Protein AF-A0A0J7KJ47-F1 (afdb_monomer_lite)

Sequence (83 aa):
MSNGVFVFLFLILLSRPPTYHYMLATRDGNSVENETRCYDELGCLNITRSWYHLIHRPLNVFPLPRDVINTRFILYTNQNPLD

Radius of gyration: 20.9 Å; chains: 1; bounding box: 46×30×63 Å

pLDDT: mean 74.03, std 18.66, range [43.22, 96.56]

Organism: Lasius niger (NCBI:txid67767)

InterPro domains:
  IPR002331 Pancreatic lipase [PR00823] (36-53)
  IPR002331 Pancreatic lipase [PR00823] (53-64)
  IPR002331 Pancreatic lipase [PR00823] (73-83)
  IPR029058 Alpha/Beta hydrolase fold [G3DSA:3.40.50.1820] (35-83)

Secondary structure (DSSP, 8-state):
--HHHHHHHHHHHHTS-GGGGGS----------S-EEE-GGG-EEE--GGG-BTTTB----PPPPHHHH-------BTTBS--

Foldseek 3Di:
DPPVVVVVVVVVVVPPPPVVVVVPPDPPPDPPAFDWDAQPPVGIDTQHCVVDDVPPHVDRDDDDHCVVVVDDDDDADPVRNDD

Structure (mmCIF, N/CA/C/O backbone):
data_AF-A0A0J7KJ47-F1
#
_entry.id   AF-A0A0J7KJ47-F1
#
loop_
_atom_site.group_PDB
_atom_site.id
_atom_site.type_symbol
_atom_site.label_atom_id
_atom_site.label_alt_id
_atom_site.label_comp_id
_atom_site.label_asym_id
_atom_site.label_entity_id
_atom_site.label_seq_id
_atom_site.pdbx_PDB_ins_code
_atom_site.Cartn_x
_atom_site.Cartn_y
_atom_site.Cartn_z
_atom_site.occupancy
_atom_site.B_iso_or_equiv
_atom_site.auth_seq_id
_atom_site.auth_comp_id
_atom_site.auth_asym_id
_atom_site.auth_atom_id
_atom_site.pdbx_PDB_model_num
ATOM 1 N N . MET A 1 1 ? -28.957 -20.166 -37.724 1.00 50.81 1 MET A N 1
ATOM 2 C CA . MET A 1 1 ? -28.219 -20.553 -36.495 1.00 50.81 1 MET A CA 1
ATOM 3 C C . MET A 1 1 ? -26.914 -19.758 -36.280 1.00 50.81 1 MET A C 1
ATOM 5 O O . MET A 1 1 ? -26.055 -20.230 -35.554 1.00 50.81 1 MET A O 1
ATOM 9 N N . SER A 1 2 ? -26.754 -18.540 -36.832 1.00 56.75 2 SER A N 1
ATOM 10 C CA . SER A 1 2 ? -25.477 -17.788 -36.752 1.00 56.75 2 SER A CA 1
ATOM 11 C C . SER A 1 2 ? -25.461 -16.651 -35.720 1.00 56.75 2 SER A C 1
ATOM 13 O O . SER A 1 2 ? -24.396 -16.264 -35.256 1.00 56.75 2 SER A O 1
ATOM 15 N N . ASN A 1 3 ? -26.629 -16.127 -35.330 1.00 52.47 3 ASN A N 1
ATOM 16 C CA . ASN A 1 3 ? -26.702 -14.930 -34.479 1.00 52.47 3 ASN A CA 1
ATOM 17 C C . ASN A 1 3 ? -26.701 -15.258 -32.977 1.00 52.47 3 ASN A C 1
ATOM 19 O O . ASN A 1 3 ? -26.188 -14.483 -32.181 1.00 52.47 3 ASN A O 1
ATOM 23 N N . GLY A 1 4 ? -27.220 -16.426 -32.580 1.00 52.97 4 GLY A N 1
ATOM 24 C CA . GLY A 1 4 ? -27.283 -16.829 -31.168 1.00 52.97 4 GLY A CA 1
ATOM 25 C C . GLY A 1 4 ? -25.923 -17.204 -30.575 1.00 52.97 4 GLY A C 1
ATOM 26 O O . GLY A 1 4 ? -25.636 -16.852 -29.437 1.00 52.97 4 GLY A O 1
ATOM 27 N N . VAL A 1 5 ? -25.057 -17.854 -31.362 1.00 58.53 5 VAL A N 1
ATOM 28 C CA . VAL A 1 5 ? -23.706 -18.258 -30.923 1.00 58.53 5 VAL A CA 1
ATOM 29 C C . VAL A 1 5 ? -22.809 -17.034 -30.725 1.00 58.53 5 VAL A C 1
ATOM 31 O O . VAL A 1 5 ? -22.042 -16.979 -29.768 1.00 58.53 5 VAL A O 1
ATOM 34 N N . PHE A 1 6 ? -22.955 -16.023 -31.587 1.00 55.69 6 PHE A N 1
ATOM 35 C CA . PHE A 1 6 ? -22.173 -14.788 -31.518 1.00 55.69 6 PHE A CA 1
ATOM 36 C C . PHE A 1 6 ? -22.509 -13.963 -30.268 1.00 55.69 6 PHE A C 1
ATOM 38 O O . PHE A 1 6 ? -21.610 -13.490 -29.577 1.00 55.69 6 PHE A O 1
ATOM 45 N N . VAL A 1 7 ? -23.799 -13.860 -29.928 1.00 58.62 7 VAL A N 1
ATOM 46 C CA . VAL A 1 7 ? -24.266 -13.166 -28.716 1.00 58.62 7 VAL A CA 1
ATOM 47 C C . VAL A 1 7 ? -23.817 -13.903 -27.450 1.00 58.62 7 VAL A C 1
ATOM 49 O O . VAL A 1 7 ? -23.375 -13.268 -26.494 1.00 58.62 7 VAL A O 1
ATOM 52 N N . PHE A 1 8 ? -23.851 -15.240 -27.455 1.00 57.81 8 PHE A N 1
ATOM 53 C CA . PHE A 1 8 ? -23.378 -16.047 -26.327 1.00 57.81 8 PHE A CA 1
ATOM 54 C C . PHE A 1 8 ? -21.872 -15.880 -26.083 1.00 57.81 8 PHE A C 1
ATOM 56 O O . PHE A 1 8 ? -21.446 -15.711 -24.943 1.00 57.81 8 PHE A O 1
ATOM 63 N N . LEU A 1 9 ? -21.064 -15.865 -27.149 1.00 59.00 9 LEU A N 1
ATOM 64 C CA . LEU A 1 9 ? -19.618 -15.664 -27.045 1.00 59.00 9 LEU A CA 1
ATOM 65 C C . LEU A 1 9 ? -19.274 -14.262 -26.507 1.00 59.00 9 LEU A C 1
ATOM 67 O O . LEU A 1 9 ? -18.368 -14.116 -25.688 1.00 59.00 9 LEU A O 1
ATOM 71 N N . PHE A 1 10 ? -20.032 -13.243 -26.920 1.00 59.16 10 PHE A N 1
ATOM 72 C CA . PHE A 1 10 ? -19.855 -11.858 -26.475 1.00 59.16 10 PHE A CA 1
ATOM 73 C C . PHE A 1 10 ? -20.204 -11.674 -24.988 1.00 59.16 10 PHE A C 1
ATOM 75 O O . PHE A 1 10 ? -19.472 -11.015 -24.250 1.00 59.16 10 PHE A O 1
ATOM 82 N N . LEU A 1 11 ? -21.266 -12.331 -24.511 1.00 58.72 11 LEU A N 1
ATOM 83 C CA . LEU A 1 11 ? -21.645 -12.328 -23.094 1.00 58.72 11 LEU A CA 1
ATOM 84 C C . LEU A 1 11 ? -20.629 -13.069 -22.211 1.00 58.72 11 LEU A C 1
ATOM 86 O O . LEU A 1 11 ? -20.374 -12.638 -21.088 1.00 58.72 11 LEU A O 1
ATOM 90 N N . ILE A 1 12 ? -19.988 -14.133 -22.709 1.00 62.28 12 ILE A N 1
ATOM 91 C CA . ILE A 1 12 ? -18.927 -14.848 -21.974 1.00 62.28 12 ILE A CA 1
ATOM 92 C C . ILE A 1 12 ? -17.665 -13.980 -21.825 1.00 62.28 12 ILE A C 1
ATOM 94 O O . ILE A 1 12 ? -16.976 -14.069 -20.811 1.00 62.28 12 ILE A O 1
ATOM 98 N N . LEU A 1 13 ? -17.360 -13.115 -22.797 1.00 59.31 13 LEU A N 1
ATOM 99 C CA . LEU A 1 13 ? -16.227 -12.186 -22.704 1.00 59.31 13 LEU A CA 1
ATOM 100 C C . LEU A 1 13 ? -16.496 -11.021 -21.739 1.00 59.31 13 LEU A C 1
ATOM 102 O O . LEU A 1 13 ? -15.581 -10.615 -21.028 1.00 59.31 13 LEU A O 1
ATOM 106 N N . LEU A 1 14 ? -17.737 -10.528 -21.666 1.00 59.31 14 LEU A N 1
ATOM 107 C CA . LEU A 1 14 ? -18.128 -9.430 -20.768 1.00 59.31 14 LEU A CA 1
ATOM 108 C C . LEU A 1 14 ? -18.446 -9.867 -19.328 1.00 59.31 14 LEU A C 1
ATOM 110 O O . LEU A 1 14 ? -18.476 -9.032 -18.431 1.00 59.31 14 LEU A O 1
ATOM 114 N N . SER A 1 15 ? -18.679 -11.161 -19.094 1.00 54.09 15 SER A N 1
ATOM 115 C CA . SER A 1 15 ? -18.920 -11.734 -17.757 1.00 54.09 15 SER A CA 1
ATOM 116 C C . SER A 1 15 ? -17.660 -12.286 -17.091 1.00 54.09 15 SER A C 1
ATOM 118 O O . SER A 1 15 ? -17.726 -12.787 -15.967 1.00 54.09 15 SER A O 1
ATOM 120 N N . ARG A 1 16 ? -16.495 -12.194 -17.747 1.00 56.62 16 ARG A N 1
ATOM 121 C CA . ARG A 1 16 ? -15.234 -12.529 -17.088 1.00 56.62 16 ARG A CA 1
ATOM 122 C C . ARG A 1 16 ? -14.939 -11.468 -16.027 1.00 56.62 16 ARG A C 1
ATOM 124 O O . ARG A 1 16 ? -14.816 -10.295 -16.375 1.00 56.62 16 ARG A O 1
ATOM 131 N N . PRO A 1 17 ? -14.816 -11.856 -14.747 1.00 53.44 17 PRO A N 1
ATOM 132 C CA . PRO A 1 17 ? -14.479 -10.918 -13.691 1.00 53.44 17 PRO A CA 1
ATOM 133 C C . PRO A 1 17 ? -13.153 -10.212 -14.022 1.00 53.44 17 PRO A C 1
ATOM 135 O O . PRO A 1 17 ? -12.265 -10.830 -14.625 1.00 53.44 17 PRO A O 1
ATOM 138 N N . PRO A 1 18 ? -12.973 -8.945 -13.598 1.00 54.47 18 PRO A N 1
ATOM 139 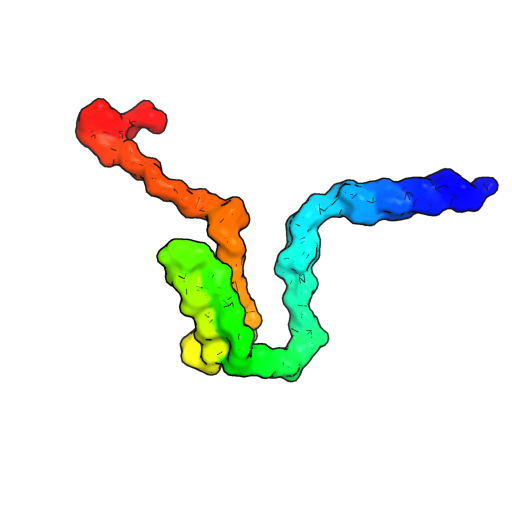C CA . PRO A 1 18 ? -11.756 -8.157 -13.840 1.00 54.47 18 PRO A CA 1
ATOM 140 C C . PRO A 1 18 ? -10.496 -8.779 -13.212 1.00 54.47 18 PRO A C 1
ATOM 142 O O . PRO A 1 18 ? -9.389 -8.268 -13.369 1.00 54.47 18 PRO A O 1
ATOM 145 N N . THR A 1 19 ? -10.642 -9.920 -12.540 1.00 48.88 19 THR A N 1
ATOM 146 C CA . THR A 1 19 ? -9.571 -10.671 -11.912 1.00 48.88 19 THR A CA 1
ATOM 147 C C . THR A 1 19 ? -8.617 -11.347 -12.898 1.00 48.88 19 THR A C 1
ATOM 149 O O . THR A 1 19 ? -7.460 -11.594 -12.582 1.00 48.88 19 THR A O 1
ATOM 152 N N . TYR A 1 20 ? -9.031 -11.633 -14.130 1.00 48.16 20 TYR A N 1
ATOM 153 C CA . TYR A 1 20 ? -8.107 -12.263 -15.084 1.00 48.16 20 TYR A CA 1
ATOM 154 C C . TYR A 1 20 ? -7.129 -11.278 -15.733 1.00 48.16 20 TYR A C 1
ATOM 156 O O . TYR A 1 20 ? -6.116 -11.705 -16.285 1.00 48.16 20 TYR A O 1
ATOM 164 N N . HIS A 1 21 ? -7.375 -9.968 -15.629 1.00 48.53 21 HIS A N 1
ATOM 165 C CA . HIS A 1 21 ? -6.499 -8.962 -16.230 1.00 48.53 21 HIS A CA 1
ATOM 166 C C . HIS A 1 21 ? -5.161 -8.817 -15.483 1.00 48.53 21 HIS A C 1
ATOM 168 O O . HIS A 1 21 ? -4.168 -8.407 -16.078 1.00 48.53 21 HIS A O 1
ATOM 174 N N . TYR A 1 22 ? -5.089 -9.202 -14.203 1.00 48.69 22 TYR A N 1
ATOM 175 C CA . TYR A 1 22 ? -3.837 -9.158 -13.437 1.00 48.69 22 TYR A CA 1
ATOM 176 C C . TYR A 1 22 ? -2.944 -10.400 -13.620 1.00 48.69 22 TYR A C 1
ATOM 178 O O . TYR A 1 22 ? -1.809 -10.395 -13.154 1.00 48.69 22 TYR A O 1
ATOM 186 N N . MET A 1 23 ? -3.420 -11.466 -14.281 1.00 43.69 23 MET A N 1
ATOM 187 C CA . MET A 1 23 ? -2.660 -12.720 -14.453 1.00 43.69 23 MET A CA 1
ATOM 188 C C . MET A 1 23 ? -1.941 -12.859 -15.801 1.00 43.69 23 MET A C 1
ATOM 190 O O . MET A 1 23 ? -1.180 -13.806 -15.981 1.00 43.69 23 MET A O 1
ATOM 194 N N . LEU A 1 24 ? -2.104 -11.919 -16.735 1.00 46.31 24 LEU A N 1
ATOM 195 C CA . LEU A 1 24 ? -1.280 -11.864 -17.949 1.00 46.31 24 LEU A CA 1
ATOM 196 C C . LEU A 1 24 ? -0.009 -11.042 -17.689 1.00 46.31 24 LEU A C 1
ATOM 198 O O . LEU A 1 24 ? 0.257 -10.045 -18.353 1.00 46.31 24 LEU A O 1
ATOM 202 N N . ALA A 1 25 ? 0.784 -11.470 -16.704 1.00 46.53 25 ALA A N 1
ATOM 203 C CA . ALA A 1 25 ? 2.173 -11.048 -16.607 1.00 46.53 25 ALA A CA 1
ATOM 204 C C . ALA A 1 25 ? 2.947 -11.769 -17.721 1.00 46.53 25 ALA A C 1
ATOM 206 O O . ALA A 1 25 ? 3.162 -12.980 -17.683 1.00 46.53 25 ALA A O 1
ATOM 207 N N . THR A 1 26 ? 3.251 -10.999 -18.759 1.00 44.41 26 THR A N 1
ATOM 208 C CA . THR A 1 26 ? 4.153 -11.265 -19.881 1.00 44.41 26 THR A CA 1
ATOM 209 C C . THR A 1 26 ? 5.106 -12.448 -19.685 1.00 44.41 26 THR A C 1
ATOM 211 O O . THR A 1 26 ? 6.103 -12.365 -18.970 1.00 44.41 26 THR A O 1
ATOM 214 N N . ARG A 1 27 ? 4.873 -13.522 -20.449 1.00 47.06 27 ARG A N 1
ATOM 215 C CA . ARG A 1 27 ? 5.937 -14.421 -20.913 1.00 47.06 27 ARG A CA 1
ATOM 216 C C . ARG A 1 27 ? 6.675 -13.718 -22.058 1.00 47.06 27 ARG A C 1
ATOM 218 O O . ARG A 1 27 ? 6.625 -14.165 -23.196 1.00 47.06 27 ARG A O 1
ATOM 225 N N . ASP A 1 28 ? 7.291 -12.584 -21.756 1.00 43.22 28 ASP A N 1
ATOM 226 C CA . ASP A 1 28 ? 8.268 -11.946 -22.627 1.00 43.22 28 ASP A CA 1
ATOM 227 C C . ASP A 1 28 ? 9.493 -11.665 -21.766 1.00 43.22 28 ASP A C 1
ATOM 229 O O . ASP A 1 28 ? 9.406 -10.994 -20.739 1.00 43.22 28 ASP A O 1
ATOM 233 N N . GLY A 1 29 ? 10.616 -12.277 -22.131 1.00 47.44 29 GLY A N 1
ATOM 234 C CA . GLY A 1 29 ? 11.895 -12.168 -21.434 1.00 47.44 29 GLY A CA 1
ATOM 235 C C . GLY A 1 29 ? 12.560 -10.818 -21.681 1.00 47.44 29 GLY A C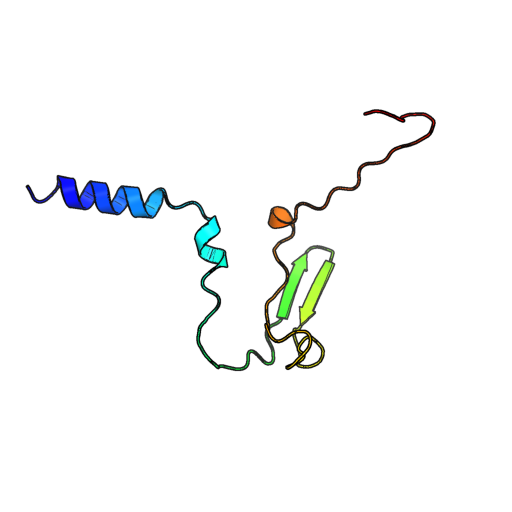 1
ATOM 236 O O . GLY A 1 29 ? 13.760 -10.771 -21.930 1.00 47.44 29 GLY A O 1
ATOM 237 N N . ASN A 1 30 ? 11.786 -9.736 -21.653 1.00 43.81 30 ASN A N 1
ATOM 238 C CA . ASN A 1 30 ? 12.293 -8.387 -21.767 1.00 43.81 30 ASN A CA 1
ATOM 239 C C . ASN A 1 30 ? 12.466 -7.837 -20.352 1.00 43.81 30 ASN A C 1
ATOM 241 O O . ASN A 1 30 ? 11.504 -7.657 -19.605 1.00 43.81 30 ASN A O 1
ATOM 245 N N . SER A 1 31 ? 13.717 -7.645 -19.952 1.00 49.62 31 SER A N 1
ATOM 246 C CA . SER A 1 31 ? 14.082 -7.047 -18.678 1.00 49.62 31 SER A CA 1
ATOM 247 C C . SER A 1 31 ? 13.475 -5.647 -18.585 1.00 49.62 31 SER A C 1
ATOM 249 O O . SER A 1 31 ? 14.016 -4.691 -19.141 1.00 49.62 31 SER A O 1
ATOM 251 N N . VAL A 1 32 ? 12.343 -5.533 -17.885 1.00 55.12 32 VAL A N 1
ATOM 252 C CA . VAL A 1 32 ? 11.753 -4.264 -17.452 1.00 55.12 32 VAL A CA 1
ATOM 253 C C . VAL A 1 32 ? 12.735 -3.624 -16.477 1.00 55.12 32 VAL A C 1
ATOM 255 O O . VAL A 1 32 ? 12.663 -3.839 -15.270 1.00 55.12 32 VAL A O 1
ATOM 258 N N . GLU A 1 33 ? 13.735 -2.929 -17.009 1.00 54.88 33 GLU A N 1
ATOM 259 C CA . GLU A 1 33 ? 14.816 -2.383 -16.192 1.00 54.88 33 GLU A CA 1
ATOM 260 C C . GLU A 1 33 ? 14.528 -0.996 -15.637 1.00 54.88 33 GLU A C 1
ATOM 262 O O . GLU A 1 33 ? 15.288 -0.555 -14.788 1.00 54.88 33 GLU A O 1
ATOM 267 N N . ASN A 1 34 ? 13.443 -0.322 -16.033 1.00 62.91 34 ASN A N 1
ATOM 268 C CA . ASN A 1 34 ? 13.154 1.040 -15.568 1.00 62.91 34 ASN A CA 1
ATOM 269 C C . ASN A 1 34 ? 11.653 1.389 -15.579 1.00 62.91 34 ASN A C 1
ATOM 271 O O . ASN A 1 34 ? 11.279 2.493 -15.974 1.00 62.91 34 ASN A O 1
ATOM 275 N N . GLU A 1 35 ? 10.763 0.473 -15.190 1.00 77.06 35 GLU A N 1
ATOM 276 C CA . GLU A 1 35 ? 9.357 0.850 -14.983 1.00 77.06 35 GLU A CA 1
ATOM 277 C C . GLU A 1 35 ? 9.201 1.460 -13.580 1.00 77.06 35 GLU A C 1
ATOM 279 O O . GLU A 1 35 ? 9.695 0.934 -12.579 1.00 77.06 35 GLU A O 1
ATOM 284 N N . THR A 1 36 ? 8.545 2.617 -13.508 1.00 87.88 36 THR A N 1
ATOM 285 C CA . THR A 1 36 ? 8.215 3.288 -12.249 1.00 87.88 36 THR A CA 1
ATOM 286 C C . THR A 1 36 ? 6.705 3.385 -12.138 1.00 87.88 36 THR A C 1
ATOM 288 O O . THR A 1 36 ? 6.043 3.855 -13.062 1.00 87.88 36 THR A O 1
ATOM 291 N N . ARG A 1 37 ? 6.159 2.959 -10.998 1.00 88.88 37 ARG A N 1
ATOM 292 C CA . ARG A 1 37 ? 4.723 3.012 -10.716 1.00 88.88 37 ARG A CA 1
ATOM 293 C C . ARG A 1 37 ? 4.463 3.816 -9.454 1.00 88.88 37 ARG A C 1
ATOM 295 O O . ARG A 1 37 ? 5.096 3.571 -8.431 1.00 88.88 37 ARG A O 1
ATOM 302 N N . CYS A 1 38 ? 3.525 4.750 -9.530 1.00 91.12 38 CYS A N 1
ATOM 303 C CA . CYS A 1 38 ? 3.139 5.606 -8.414 1.00 91.12 38 CYS A CA 1
ATOM 304 C C . CYS A 1 38 ? 1.838 5.129 -7.769 1.00 91.12 38 CYS A C 1
ATOM 306 O O . CYS A 1 38 ? 0.915 4.711 -8.463 1.00 91.12 38 CYS A O 1
ATOM 308 N N . TYR A 1 39 ? 1.790 5.199 -6.442 1.00 92.56 39 TYR A N 1
ATOM 309 C CA . TYR A 1 39 ? 0.663 4.811 -5.603 1.00 92.56 39 TYR A CA 1
ATOM 310 C C . TYR A 1 39 ? 0.247 6.010 -4.760 1.00 92.56 39 TYR A C 1
ATOM 312 O O . TYR A 1 39 ? 0.510 6.019 -3.563 1.00 92.56 39 TYR A O 1
ATOM 320 N N . ASP A 1 40 ? -0.381 7.020 -5.356 1.00 90.75 40 ASP A N 1
ATOM 321 C CA . ASP A 1 40 ? -0.914 8.206 -4.666 1.00 90.75 40 ASP A CA 1
ATOM 322 C C . ASP A 1 40 ? 0.005 8.704 -3.523 1.00 90.75 40 ASP A C 1
ATOM 324 O O . ASP A 1 40 ? 1.190 8.971 -3.724 1.00 90.75 40 ASP A O 1
ATOM 328 N N . GLU A 1 41 ? -0.509 8.727 -2.293 1.00 93.06 41 GLU A N 1
ATOM 329 C CA . GLU A 1 41 ? 0.174 9.181 -1.077 1.00 93.06 41 G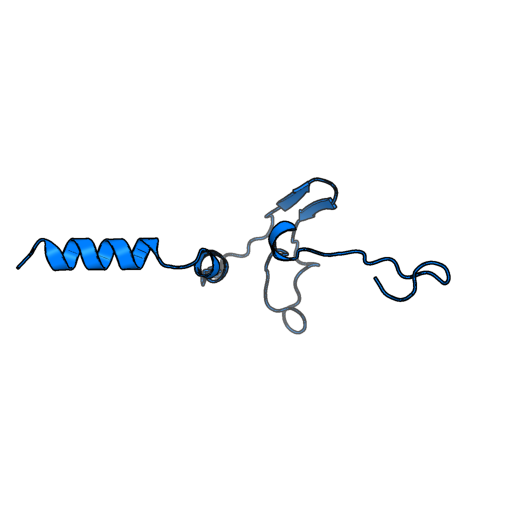LU A CA 1
ATOM 330 C C . GLU A 1 41 ? 1.374 8.317 -0.634 1.00 93.06 41 GLU A C 1
ATOM 332 O O . GLU A 1 41 ? 2.152 8.748 0.210 1.00 93.06 41 GLU A O 1
ATOM 337 N N . LEU A 1 42 ? 1.550 7.100 -1.170 1.00 92.44 42 LEU A N 1
ATOM 338 C CA . LEU A 1 42 ? 2.720 6.248 -0.868 1.00 92.44 42 LEU A CA 1
ATOM 339 C C . LEU A 1 42 ? 3.916 6.562 -1.771 1.00 92.44 42 LEU A C 1
ATOM 341 O O . LEU A 1 42 ? 5.005 6.034 -1.549 1.00 92.44 42 LEU A O 1
ATOM 345 N N . GLY A 1 43 ? 3.724 7.403 -2.788 1.00 93.44 43 GLY A N 1
ATOM 346 C CA . GLY A 1 43 ? 4.769 7.765 -3.731 1.00 93.44 43 GLY A CA 1
ATOM 347 C C . GLY A 1 43 ? 5.018 6.698 -4.794 1.00 93.44 43 GLY A C 1
ATOM 348 O O . GLY A 1 43 ? 4.163 5.861 -5.092 1.00 93.44 43 GLY A O 1
ATOM 349 N N . CYS A 1 44 ? 6.190 6.774 -5.422 1.00 92.19 44 CYS A N 1
ATOM 350 C CA . CYS A 1 44 ? 6.533 5.972 -6.588 1.00 92.19 44 CYS A CA 1
ATOM 351 C C . CYS A 1 44 ? 7.581 4.916 -6.269 1.00 92.19 44 CYS A C 1
ATOM 353 O O . CYS A 1 44 ? 8.575 5.182 -5.595 1.00 92.19 44 CYS A O 1
ATOM 355 N N . LEU A 1 45 ? 7.371 3.721 -6.808 1.00 89.25 45 LEU A N 1
ATOM 356 C CA . LEU A 1 45 ? 8.292 2.609 -6.709 1.00 89.25 45 LEU A CA 1
ATOM 357 C C . LEU A 1 45 ? 8.899 2.346 -8.085 1.00 89.25 45 LEU A C 1
ATOM 359 O O . LEU A 1 45 ? 8.183 2.101 -9.056 1.00 89.25 45 LEU A O 1
ATOM 363 N N . ASN A 1 46 ? 10.226 2.411 -8.146 1.00 88.00 46 ASN A N 1
ATOM 364 C CA . ASN A 1 46 ? 11.010 2.031 -9.313 1.00 88.00 46 ASN A CA 1
ATOM 365 C C . ASN A 1 46 ? 11.606 0.645 -9.061 1.00 88.00 46 ASN A C 1
ATOM 367 O O . ASN A 1 46 ? 12.426 0.479 -8.150 1.00 88.00 46 ASN A O 1
ATOM 371 N N . ILE A 1 47 ? 11.177 -0.345 -9.844 1.00 82.38 47 ILE A N 1
ATOM 372 C CA . ILE A 1 47 ? 11.719 -1.694 -9.728 1.00 82.38 47 ILE A CA 1
ATOM 373 C C . ILE A 1 47 ? 13.021 -1.784 -10.518 1.00 82.38 47 ILE A C 1
ATOM 375 O O . ILE A 1 47 ? 13.051 -2.070 -11.710 1.00 82.38 47 ILE A O 1
ATOM 379 N N . THR A 1 48 ? 14.117 -1.582 -9.797 1.00 82.19 48 THR A N 1
ATOM 380 C CA . THR A 1 48 ? 15.474 -1.828 -10.282 1.00 82.19 48 THR A CA 1
ATOM 381 C C . THR A 1 48 ? 15.944 -3.240 -9.919 1.00 82.19 48 THR A C 1
ATOM 383 O O . THR A 1 48 ? 15.285 -3.974 -9.180 1.00 82.19 48 THR A O 1
ATOM 386 N N . ARG A 1 49 ? 17.143 -3.626 -10.375 1.00 78.88 49 ARG A N 1
ATOM 387 C CA . ARG A 1 49 ? 17.742 -4.937 -10.061 1.00 78.88 49 ARG A CA 1
ATOM 388 C C . ARG A 1 49 ? 17.860 -5.239 -8.559 1.00 78.88 49 ARG A C 1
ATOM 390 O O . ARG A 1 49 ? 17.906 -6.409 -8.206 1.00 78.88 49 ARG A O 1
ATOM 397 N N . SER A 1 50 ? 17.871 -4.242 -7.666 1.00 82.75 50 SER A N 1
ATOM 398 C CA . SER A 1 50 ? 17.874 -4.477 -6.208 1.00 82.75 50 SER A CA 1
ATOM 399 C C . SER A 1 50 ? 16.537 -5.018 -5.680 1.00 82.75 50 SER A C 1
ATOM 401 O O . SER A 1 50 ? 16.496 -5.692 -4.648 1.00 82.75 50 SER A O 1
ATOM 403 N N . TRP A 1 51 ? 15.446 -4.784 -6.414 1.00 85.12 51 TRP A N 1
ATOM 404 C CA . TRP A 1 51 ? 14.115 -5.351 -6.190 1.00 85.12 51 TRP A CA 1
ATOM 405 C C . TRP A 1 51 ? 13.922 -6.705 -6.884 1.00 85.12 51 TRP A C 1
ATOM 407 O O . 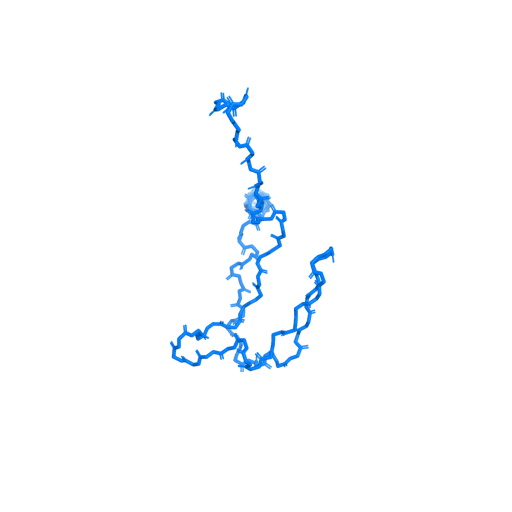TRP A 1 51 ? 12.841 -7.278 -6.822 1.00 85.12 51 TRP A O 1
ATOM 417 N N . TYR A 1 52 ? 14.985 -7.298 -7.427 1.00 83.50 52 TYR A N 1
ATOM 418 C CA . TYR A 1 52 ? 14.977 -8.626 -8.029 1.00 83.50 52 TYR A CA 1
ATOM 419 C C . TYR A 1 52 ? 16.083 -9.502 -7.434 1.00 83.50 52 TYR A C 1
ATOM 421 O O . TYR A 1 52 ? 17.144 -9.009 -7.067 1.00 83.50 52 TYR A O 1
ATOM 429 N N . HIS A 1 53 ? 15.850 -10.805 -7.291 1.00 83.88 53 HIS A N 1
ATOM 430 C CA . HIS A 1 53 ? 16.918 -11.734 -6.924 1.00 83.88 53 HIS A CA 1
ATOM 431 C C . HIS A 1 53 ? 16.676 -13.091 -7.580 1.00 83.88 53 HIS A C 1
ATOM 433 O O . HIS A 1 53 ? 15.727 -13.776 -7.220 1.00 83.88 53 HIS A O 1
ATOM 439 N N . LEU A 1 54 ? 17.590 -13.536 -8.450 1.00 84.31 54 LEU A N 1
ATOM 440 C CA . LEU A 1 54 ? 17.448 -14.772 -9.240 1.00 84.31 54 LEU A CA 1
ATOM 441 C C . LEU A 1 54 ? 17.020 -16.001 -8.417 1.00 84.31 54 LEU A C 1
ATOM 443 O O . LEU A 1 54 ? 16.208 -16.788 -8.877 1.00 84.31 54 LEU A O 1
ATOM 447 N N . ILE A 1 55 ? 17.559 -16.157 -7.203 1.00 89.62 55 ILE A N 1
ATOM 448 C CA . ILE A 1 55 ? 17.232 -17.283 -6.308 1.00 89.62 55 ILE A CA 1
ATOM 449 C C . ILE A 1 55 ? 16.051 -16.978 -5.361 1.00 89.62 55 ILE A C 1
ATOM 451 O O . ILE A 1 55 ? 15.085 -17.728 -5.328 1.00 89.62 55 ILE A O 1
ATOM 455 N N . HIS A 1 56 ? 16.103 -15.889 -4.585 1.00 90.00 56 HIS A N 1
ATOM 456 C CA . HIS A 1 56 ? 15.143 -15.635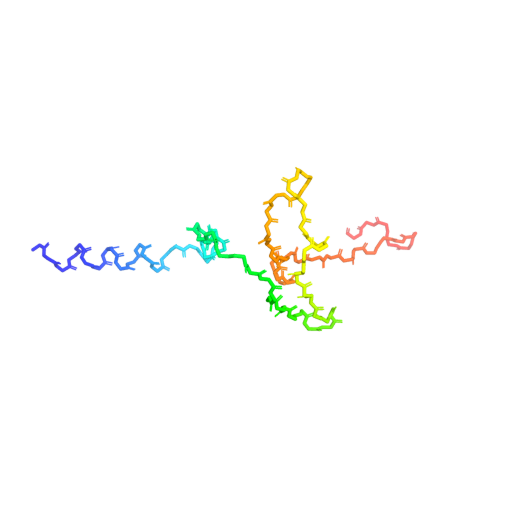 -3.497 1.00 90.00 56 HIS A CA 1
ATOM 457 C C . HIS A 1 56 ? 13.881 -14.857 -3.915 1.00 90.00 56 HIS A C 1
ATOM 459 O O . HIS A 1 56 ? 12.877 -14.890 -3.209 1.00 90.00 56 HIS A O 1
ATOM 465 N N . ARG A 1 57 ? 13.921 -14.136 -5.041 1.00 87.31 57 ARG A N 1
ATOM 466 C CA . ARG A 1 57 ? 12.806 -13.335 -5.574 1.00 87.31 57 ARG A CA 1
ATOM 467 C C . ARG A 1 57 ? 12.886 -13.305 -7.112 1.00 87.31 57 ARG A C 1
ATOM 469 O O . ARG A 1 57 ? 13.247 -12.275 -7.687 1.00 87.31 57 ARG A O 1
ATOM 476 N N . PRO A 1 58 ? 12.612 -14.450 -7.768 1.00 85.50 58 PRO A N 1
ATOM 477 C CA . PRO A 1 58 ? 12.843 -14.664 -9.200 1.00 85.50 58 PRO A CA 1
ATOM 478 C C . PRO A 1 58 ? 11.782 -14.032 -10.105 1.00 85.50 58 PRO A C 1
ATOM 480 O O . PRO A 1 58 ? 11.902 -14.113 -11.326 1.00 85.50 58 PRO A O 1
ATOM 483 N N . LEU A 1 59 ? 10.740 -13.431 -9.529 1.00 85.25 59 LEU A N 1
ATOM 484 C CA . LEU A 1 59 ? 9.654 -12.789 -10.257 1.00 85.25 59 LEU A CA 1
ATOM 485 C C . LEU A 1 59 ? 9.754 -11.278 -10.086 1.00 85.25 59 LEU A C 1
ATOM 487 O O . LEU A 1 59 ? 9.776 -10.776 -8.962 1.00 85.25 59 LEU A O 1
ATOM 491 N N . ASN A 1 60 ? 9.816 -10.575 -11.214 1.00 82.44 60 ASN A N 1
ATOM 492 C CA . ASN A 1 60 ? 9.895 -9.126 -11.255 1.00 82.44 60 ASN A CA 1
ATOM 493 C C . ASN A 1 60 ? 8.503 -8.521 -11.491 1.00 82.44 60 ASN A C 1
ATOM 495 O O . ASN A 1 60 ? 8.103 -8.320 -12.634 1.00 82.44 60 ASN A O 1
ATOM 499 N N . VAL A 1 61 ? 7.738 -8.305 -10.420 1.00 86.38 61 VAL A N 1
ATOM 500 C CA . VAL A 1 61 ? 6.352 -7.817 -10.496 1.00 86.38 61 VAL A CA 1
ATOM 501 C C . VAL A 1 61 ? 6.130 -6.627 -9.569 1.00 86.38 61 VAL A C 1
ATOM 503 O O . VAL A 1 61 ? 6.687 -6.567 -8.472 1.00 86.38 61 VAL A O 1
ATOM 506 N N . PHE A 1 62 ? 5.282 -5.691 -9.999 1.00 89.12 62 PHE A N 1
ATOM 507 C CA . PHE A 1 62 ? 4.854 -4.579 -9.155 1.00 89.12 62 PHE A CA 1
ATOM 508 C C . PHE A 1 62 ? 3.912 -5.029 -8.039 1.00 89.12 62 PHE A C 1
ATOM 510 O O . PHE A 1 62 ? 3.140 -5.972 -8.234 1.00 89.12 62 PHE A O 1
ATOM 517 N N . PRO A 1 63 ? 3.924 -4.324 -6.891 1.00 89.56 63 PRO A N 1
ATOM 518 C CA . PRO A 1 63 ? 2.862 -4.443 -5.904 1.00 89.56 63 PRO A CA 1
ATOM 519 C C . PRO A 1 63 ? 1.473 -4.255 -6.528 1.00 89.56 63 PRO A C 1
ATOM 521 O O . PRO A 1 63 ? 1.297 -3.576 -7.546 1.00 89.56 63 PRO A O 1
ATOM 524 N N . LEU A 1 64 ? 0.471 -4.867 -5.904 1.00 90.81 64 LEU A N 1
ATOM 525 C CA . LEU A 1 64 ? -0.913 -4.665 -6.311 1.00 90.81 64 LEU A CA 1
ATOM 526 C C . LEU A 1 64 ? -1.392 -3.253 -5.928 1.00 90.81 64 LEU A C 1
ATOM 528 O O . LEU A 1 64 ? -0.889 -2.675 -4.960 1.00 90.81 64 LEU A O 1
ATOM 532 N N . PRO A 1 65 ? -2.369 -2.697 -6.664 1.00 90.31 65 PRO A N 1
ATOM 533 C CA . PRO A 1 65 ? -3.019 -1.445 -6.303 1.00 90.31 65 PRO A CA 1
ATOM 534 C C . PRO A 1 65 ? -3.645 -1.473 -4.902 1.00 90.31 65 PRO A C 1
ATOM 536 O O . PRO A 1 65 ? -3.992 -2.524 -4.356 1.00 90.31 65 PRO A O 1
ATOM 539 N N . ARG A 1 66 ? -3.789 -0.289 -4.309 1.00 90.50 66 ARG A N 1
ATOM 540 C CA . ARG A 1 66 ? -4.172 -0.113 -2.903 1.00 90.50 66 ARG A CA 1
ATOM 541 C C . ARG A 1 66 ? -5.622 -0.520 -2.631 1.00 90.50 66 ARG A C 1
ATOM 543 O O . ARG A 1 66 ? -5.917 -1.091 -1.587 1.00 90.50 66 ARG A O 1
ATOM 550 N N . ASP A 1 67 ? -6.491 -0.260 -3.595 1.00 91.69 67 ASP A N 1
ATOM 551 C CA . ASP A 1 67 ? -7.886 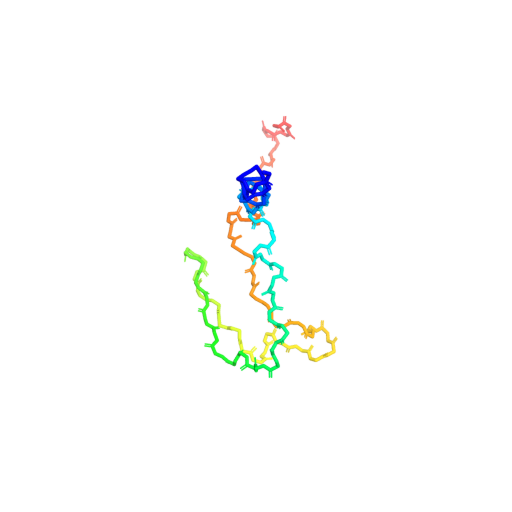-0.691 -3.669 1.00 91.69 67 ASP A CA 1
ATOM 552 C C . ASP A 1 67 ? -8.022 -2.219 -3.725 1.00 91.69 67 ASP A C 1
ATOM 554 O O . ASP A 1 67 ? -8.954 -2.773 -3.145 1.00 91.69 67 ASP A O 1
ATOM 558 N N . VAL A 1 68 ? -7.058 -2.906 -4.345 1.00 93.94 68 VAL A N 1
ATOM 559 C CA . VAL A 1 68 ? -7.027 -4.374 -4.417 1.00 93.94 68 VAL A CA 1
ATOM 560 C C . VAL A 1 68 ? -6.528 -4.988 -3.109 1.00 93.94 68 VAL A C 1
ATOM 562 O O . VAL A 1 68 ? -7.105 -5.963 -2.635 1.00 93.94 68 VAL A O 1
ATOM 565 N N . ILE A 1 69 ? -5.467 -4.433 -2.510 1.00 94.94 69 ILE A N 1
ATOM 566 C CA . ILE A 1 69 ? -4.930 -4.929 -1.229 1.00 94.94 69 ILE A CA 1
ATOM 567 C C . ILE A 1 69 ? -5.891 -4.609 -0.075 1.00 94.94 69 ILE A C 1
ATOM 569 O O . ILE A 1 69 ? -6.075 -5.440 0.812 1.00 94.94 69 ILE A O 1
ATOM 573 N N . ASN A 1 70 ? -6.510 -3.422 -0.095 1.00 94.56 70 ASN A N 1
ATOM 574 C CA . ASN A 1 70 ? -7.495 -2.963 0.886 1.00 94.56 70 ASN A CA 1
ATOM 575 C C . ASN A 1 70 ? -6.995 -3.120 2.338 1.00 94.56 70 ASN A C 1
ATOM 577 O O . ASN A 1 70 ? -7.669 -3.697 3.194 1.00 94.56 70 ASN A O 1
ATOM 581 N N . THR A 1 71 ? -5.782 -2.621 2.609 1.00 95.19 71 THR A N 1
ATOM 582 C CA . THR A 1 71 ? -5.197 -2.612 3.957 1.00 95.19 71 THR A CA 1
ATOM 583 C C . THR A 1 71 ? -6.079 -1.807 4.909 1.00 95.19 71 THR A C 1
ATOM 585 O O . THR A 1 71 ? -6.414 -0.657 4.626 1.00 95.19 71 THR A O 1
ATOM 588 N N . ARG A 1 72 ? -6.426 -2.394 6.059 1.00 95.94 72 ARG A N 1
ATOM 589 C CA . ARG A 1 72 ? -7.277 -1.771 7.081 1.00 95.94 72 ARG A CA 1
ATOM 590 C C . ARG A 1 72 ? -6.550 -1.684 8.412 1.00 95.94 72 ARG A C 1
ATOM 592 O O . ARG A 1 72 ? -5.898 -2.637 8.829 1.00 95.94 72 ARG A O 1
ATOM 599 N N . PHE A 1 73 ? -6.721 -0.556 9.087 1.00 94.56 73 PHE A N 1
ATOM 600 C CA . PHE A 1 73 ? -6.233 -0.334 10.443 1.00 94.56 73 PHE A CA 1
ATOM 601 C C . PHE A 1 73 ? -7.427 -0.407 11.392 1.00 94.56 73 PHE A C 1
ATOM 603 O O . PHE A 1 73 ? -8.197 0.544 11.496 1.00 94.56 73 PHE A O 1
ATOM 610 N N . ILE A 1 74 ? -7.613 -1.564 12.029 1.00 94.81 74 ILE A N 1
ATOM 611 C CA . ILE A 1 74 ? -8.689 -1.782 13.003 1.00 94.81 74 ILE A CA 1
ATOM 612 C C . ILE A 1 74 ? -8.114 -1.495 14.390 1.00 94.81 74 ILE A C 1
ATOM 614 O O . ILE A 1 74 ? -7.175 -2.163 14.825 1.00 94.81 74 ILE A O 1
ATOM 618 N N . LEU A 1 75 ? -8.637 -0.463 15.051 1.00 95.19 75 LEU A N 1
ATOM 619 C CA . LEU A 1 75 ? -8.150 -0.002 16.346 1.00 95.19 75 LEU A CA 1
ATOM 620 C C . LEU A 1 75 ? -8.940 -0.665 17.478 1.00 95.19 75 LEU A C 1
ATOM 622 O O . LEU A 1 75 ? -10.115 -0.367 17.659 1.00 95.19 75 LEU A O 1
ATOM 626 N N . TYR A 1 76 ? -8.258 -1.475 18.289 1.00 94.88 76 TYR A N 1
ATOM 627 C CA . TYR A 1 76 ? -8.794 -1.993 19.548 1.00 94.88 76 TYR A CA 1
ATOM 628 C C . TYR A 1 76 ? -8.158 -1.258 20.723 1.00 94.88 76 TYR A C 1
ATOM 630 O O . TYR A 1 76 ? -6.940 -1.072 20.772 1.00 94.88 76 TYR A O 1
ATOM 638 N N . THR A 1 77 ? -8.980 -0.838 21.681 1.00 96.56 77 THR A N 1
ATOM 639 C CA . THR A 1 77 ? -8.515 -0.169 22.904 1.00 96.56 77 THR A CA 1
ATOM 640 C C . THR A 1 77 ? -9.196 -0.770 24.125 1.00 96.56 77 THR A C 1
ATOM 642 O O . THR A 1 77 ? -10.216 -1.440 24.008 1.00 96.56 77 THR A O 1
ATOM 645 N N . ASN A 1 78 ? -8.698 -0.470 25.326 1.00 96.06 78 ASN A N 1
ATOM 646 C CA . ASN A 1 78 ? -9.380 -0.875 26.561 1.00 96.06 78 ASN A CA 1
ATOM 647 C C . ASN A 1 78 ? -10.808 -0.300 26.668 1.00 96.06 78 ASN A C 1
ATOM 649 O O . ASN A 1 78 ? -11.641 -0.867 27.365 1.00 96.06 78 ASN A O 1
ATOM 653 N N . GLN A 1 79 ? -11.083 0.826 25.998 1.00 94.44 79 GLN A N 1
ATOM 654 C CA . GLN A 1 79 ? -12.403 1.465 25.947 1.00 94.44 79 GLN A CA 1
ATOM 655 C C . GLN A 1 79 ? -13.295 0.890 24.837 1.00 94.44 79 GLN A C 1
ATOM 657 O O . GLN A 1 79 ? -14.510 1.036 24.908 1.00 94.44 79 GLN A O 1
ATOM 662 N N . ASN A 1 80 ? -12.700 0.239 23.833 1.00 89.75 80 ASN A N 1
ATOM 663 C CA . ASN A 1 80 ? -13.398 -0.404 22.725 1.00 89.75 80 ASN A CA 1
ATOM 664 C C . ASN A 1 80 ? -12.709 -1.734 22.355 1.00 89.75 80 ASN A C 1
ATOM 666 O O . ASN A 1 80 ? -11.893 -1.771 21.427 1.00 89.75 80 ASN A O 1
ATOM 670 N N . PRO A 1 81 ? -12.942 -2.803 23.139 1.00 87.12 81 PRO A N 1
ATOM 671 C CA . PRO A 1 81 ? -12.255 -4.077 22.954 1.00 87.12 81 PRO A CA 1
ATOM 672 C C . PRO A 1 81 ? -12.879 -4.975 21.875 1.00 87.12 81 PRO A C 1
ATOM 674 O O . PRO A 1 81 ? -12.215 -5.918 21.458 1.00 87.12 81 PRO A O 1
ATOM 677 N N . LEU A 1 82 ? -14.130 -4.732 21.462 1.00 81.75 82 LEU A N 1
ATOM 678 C CA . LEU A 1 82 ? -14.920 -5.641 20.617 1.00 81.75 82 LEU A CA 1
ATOM 679 C C . LEU A 1 82 ? -15.909 -4.890 19.703 1.00 81.75 82 LEU A C 1
ATOM 681 O O . LEU A 1 82 ? -17.103 -5.188 19.727 1.00 81.75 82 LEU A O 1
ATOM 685 N N . ASP A 1 83 ? -15.432 -3.921 18.921 1.00 57.12 83 ASP A N 1
ATOM 686 C CA . ASP A 1 83 ? -16.150 -3.596 17.673 1.00 57.12 83 ASP A CA 1
ATOM 687 C C . ASP A 1 83 ? -16.289 -4.847 16.782 1.00 57.12 83 ASP A C 1
ATOM 689 O O . ASP A 1 83 ? -15.343 -5.676 16.771 1.00 57.12 83 ASP A O 1
#